Protein AF-A0A950BQ47-F1 (afdb_monomer_lite)

Foldseek 3Di:
DDAPDDQDPWDWAWPQDPVVVQVVQVVVVHGDDPCVVVDRDTDIDDSVPDDHPPDDDDDDPPAPDKDKDWDKDFAFQDDDDPDPPDPVVCVRTPDIDIDIDIDRPVVQVVVVVVPPHRDPD

Radius of gyration: 16.1 Å; chains: 1; bounding box: 38×32×44 Å

Secondary structure (DSSP, 8-state):
---SSPPP--EEEE---HHHHHHHHHHTT-PPPGGGGT---EEEE-GGG---TT------TT-S-EEEEEEEEEEE-S---S--SSGGGGGGEEEEEEEEEEEEHHHHHHHHTTTS-----

pLDDT: mean 92.75, std 7.8, range [54.03, 97.94]

Structure (mmCIF, N/CA/C/O backbone):
data_AF-A0A950BQ47-F1
#
_entry.id   AF-A0A950BQ47-F1
#
loop_
_atom_site.group_PDB
_atom_site.id
_atom_site.type_symbol
_atom_site.label_atom_id
_atom_site.label_alt_id
_atom_site.label_comp_id
_atom_site.label_asym_id
_atom_site.label_entity_id
_atom_site.label_seq_id
_atom_site.pdbx_PDB_ins_code
_atom_site.Cartn_x
_atom_site.Cartn_y
_atom_site.Cartn_z
_atom_site.occupancy
_atom_site.B_iso_or_equiv
_atom_site.auth_seq_id
_atom_site.auth_comp_id
_atom_site.auth_asym_id
_atom_site.auth_atom_id
_atom_site.pdbx_PDB_model_num
ATOM 1 N N . MET A 1 1 ? -14.960 -18.548 -4.746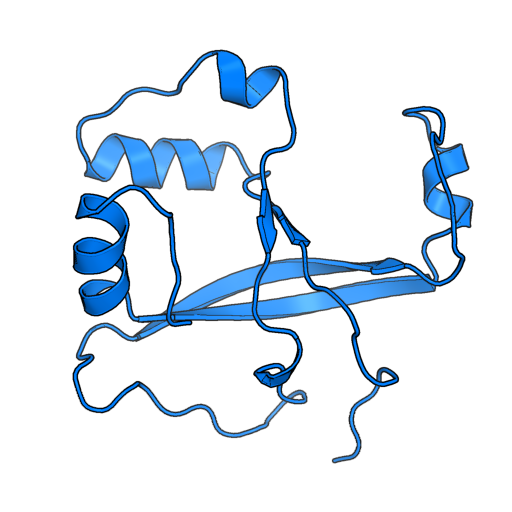 1.00 54.03 1 MET A N 1
ATOM 2 C CA . MET A 1 1 ? -15.055 -18.303 -3.286 1.00 54.03 1 MET A CA 1
ATOM 3 C C . MET A 1 1 ? -15.682 -16.938 -3.026 1.00 54.03 1 MET A C 1
ATOM 5 O O . MET A 1 1 ? -15.515 -16.041 -3.842 1.00 54.03 1 MET A O 1
ATOM 9 N N . ARG A 1 2 ? -16.438 -16.778 -1.931 1.00 57.41 2 ARG A N 1
ATOM 10 C CA . ARG A 1 2 ? -17.028 -15.492 -1.506 1.00 57.41 2 ARG A CA 1
ATOM 11 C C . ARG A 1 2 ? -15.925 -14.626 -0.876 1.00 57.41 2 ARG A C 1
ATOM 13 O O . ARG A 1 2 ? -15.065 -15.181 -0.198 1.00 57.41 2 ARG A O 1
ATOM 20 N N . ARG A 1 3 ? -15.929 -13.301 -1.088 1.00 61.97 3 ARG A N 1
ATOM 21 C CA . ARG A 1 3 ? -14.971 -12.400 -0.414 1.00 61.97 3 ARG A CA 1
ATOM 22 C C . ARG A 1 3 ? -15.132 -12.537 1.113 1.00 61.97 3 ARG A C 1
ATOM 24 O O . ARG A 1 3 ? -16.273 -12.497 1.576 1.00 61.97 3 ARG A O 1
ATOM 31 N N . PRO A 1 4 ? -14.040 -12.708 1.883 1.00 70.19 4 PRO A N 1
ATOM 32 C CA . PRO A 1 4 ? -14.115 -12.882 3.337 1.00 70.19 4 PRO A CA 1
ATOM 33 C C . PRO A 1 4 ? -14.480 -11.587 4.074 1.00 70.19 4 PRO A C 1
ATOM 35 O O . PRO A 1 4 ? -14.977 -11.638 5.195 1.00 70.19 4 PRO A O 1
ATOM 38 N N . LEU A 1 5 ? -14.267 -10.433 3.438 1.00 78.19 5 LEU A N 1
ATOM 39 C CA . LEU A 1 5 ? -14.603 -9.118 3.969 1.00 78.19 5 LEU A CA 1
ATOM 40 C C . LEU A 1 5 ? -15.854 -8.552 3.278 1.00 78.19 5 LEU A C 1
ATOM 42 O O . LEU A 1 5 ? -16.092 -8.859 2.102 1.00 78.19 5 LEU A O 1
ATOM 46 N N . PRO A 1 6 ? -16.644 -7.710 3.976 1.00 82.56 6 PRO A N 1
ATOM 47 C CA . PRO A 1 6 ? -17.656 -6.885 3.326 1.00 82.56 6 PRO A CA 1
ATOM 48 C C . PRO A 1 6 ? -17.008 -5.959 2.287 1.00 82.56 6 PRO A C 1
ATOM 50 O O . PRO A 1 6 ? -15.784 -5.862 2.187 1.00 82.56 6 PRO A O 1
ATOM 53 N N . GLU A 1 7 ? -17.833 -5.268 1.503 1.00 87.00 7 GLU A N 1
ATOM 54 C CA . GLU A 1 7 ? -17.339 -4.285 0.540 1.00 87.00 7 GLU A CA 1
ATOM 55 C C . GLU A 1 7 ? -16.413 -3.264 1.222 1.00 87.00 7 GLU A C 1
ATOM 57 O O . GLU A 1 7 ? -16.802 -2.560 2.160 1.00 87.00 7 GLU A O 1
ATOM 62 N N . VAL A 1 8 ? -15.168 -3.210 0.750 1.00 91.38 8 VAL A N 1
ATOM 63 C CA . VAL A 1 8 ? -14.156 -2.277 1.238 1.00 91.38 8 VAL A CA 1
ATOM 64 C C . VAL A 1 8 ? -14.435 -0.923 0.607 1.00 91.38 8 VAL A C 1
ATOM 66 O O . VAL A 1 8 ? -14.517 -0.809 -0.608 1.00 91.38 8 VAL A O 1
ATOM 69 N N . LYS A 1 9 ? -14.594 0.113 1.431 1.00 92.25 9 LYS A N 1
ATOM 70 C CA . LYS A 1 9 ? -14.935 1.465 0.955 1.00 92.25 9 LYS A CA 1
ATOM 71 C C . LYS A 1 9 ? -13.718 2.350 0.696 1.00 92.25 9 LYS A C 1
ATOM 73 O O . LYS A 1 9 ? -13.837 3.378 0.043 1.00 92.25 9 LYS A O 1
ATOM 78 N N . SER A 1 10 ? -12.571 1.990 1.261 1.00 95.12 10 SER A N 1
ATOM 79 C CA . SER A 1 10 ? -11.326 2.746 1.159 1.00 95.12 10 SER A CA 1
ATOM 80 C C . SER A 1 10 ? -10.158 1.827 1.472 1.00 95.12 10 SER A C 1
ATOM 82 O O . SER A 1 10 ? -10.243 1.026 2.400 1.00 95.12 10 SER A O 1
ATOM 84 N N . ILE A 1 11 ? -9.055 2.027 0.759 1.00 95.81 11 ILE A N 1
ATOM 85 C CA . ILE A 1 11 ? -7.753 1.438 1.067 1.00 95.81 11 ILE A CA 1
ATOM 86 C C . ILE A 1 11 ? -6.778 2.592 1.265 1.00 95.81 11 ILE A C 1
ATOM 88 O O . ILE A 1 11 ? -6.785 3.544 0.486 1.00 95.81 11 ILE A O 1
ATOM 92 N N . ARG A 1 12 ? -5.984 2.526 2.330 1.00 96.56 12 ARG A N 1
ATOM 93 C CA . ARG A 1 12 ? -4.842 3.414 2.550 1.00 96.56 12 ARG A CA 1
ATOM 94 C C . ARG A 1 12 ? -3.618 2.525 2.536 1.00 96.56 12 ARG A C 1
ATOM 96 O O . ARG A 1 12 ? -3.443 1.755 3.477 1.00 96.56 12 ARG A O 1
ATOM 103 N N . ASP A 1 13 ? -2.864 2.595 1.454 1.00 97.00 13 ASP A N 1
ATOM 104 C CA . ASP A 1 13 ? -1.652 1.807 1.294 1.00 97.00 13 ASP A CA 1
ATOM 105 C C . ASP A 1 13 ? -0.461 2.624 1.811 1.00 97.00 13 ASP A C 1
ATOM 107 O O . ASP A 1 13 ? -0.184 3.726 1.326 1.00 97.00 13 ASP A O 1
ATOM 111 N N . PHE A 1 14 ? 0.162 2.115 2.874 1.00 97.50 14 PHE A N 1
ATOM 112 C CA . PHE A 1 14 ? 1.165 2.816 3.664 1.00 97.50 14 PHE A CA 1
ATOM 113 C C . PHE A 1 14 ? 2.578 2.426 3.264 1.00 97.50 14 PHE A C 1
ATOM 115 O O . PHE A 1 14 ? 2.941 1.259 3.167 1.00 97.50 14 PHE A O 1
ATOM 122 N N . TYR A 1 15 ? 3.456 3.422 3.250 1.00 96.00 15 TYR A N 1
ATOM 123 C CA . TYR A 1 15 ? 4.866 3.224 2.944 1.00 96.00 15 TYR A CA 1
ATOM 124 C C . TYR A 1 15 ? 5.712 2.985 4.207 1.00 96.00 15 TYR A C 1
ATOM 126 O O . TYR A 1 15 ? 6.695 3.681 4.449 1.00 96.00 15 TYR A O 1
ATOM 134 N N . ALA A 1 16 ? 5.296 2.040 5.057 1.00 96.19 16 ALA A N 1
ATOM 135 C CA . ALA A 1 16 ? 5.713 1.967 6.467 1.00 96.19 16 ALA A CA 1
ATOM 136 C C . ALA A 1 16 ? 6.982 1.136 6.766 1.00 96.19 16 ALA A C 1
ATOM 138 O O . ALA A 1 16 ? 7.522 1.221 7.868 1.00 96.19 16 ALA A O 1
ATOM 139 N N . PHE A 1 17 ? 7.495 0.346 5.817 1.00 96.56 17 PHE A N 1
ATOM 140 C CA . PHE A 1 17 ? 8.653 -0.530 6.052 1.00 96.56 17 PHE A CA 1
ATOM 141 C C . PHE A 1 17 ? 9.964 0.095 5.564 1.00 96.56 17 PHE A C 1
ATOM 143 O O . PHE A 1 17 ? 10.279 0.049 4.374 1.00 96.56 17 PHE A O 1
ATOM 150 N N . GLU A 1 18 ? 10.774 0.617 6.491 1.00 97.00 18 GLU A N 1
ATOM 151 C CA . GLU A 1 18 ? 12.008 1.362 6.183 1.00 97.00 18 GLU A CA 1
ATOM 152 C C . GLU A 1 18 ? 12.939 0.628 5.212 1.00 97.00 18 GLU A C 1
ATOM 154 O O . GLU A 1 18 ? 13.452 1.221 4.268 1.00 97.00 18 GLU A O 1
ATOM 159 N N . GLN A 1 19 ? 13.137 -0.679 5.404 1.00 97.50 19 GLN A N 1
ATOM 160 C CA . GLN A 1 19 ? 14.026 -1.478 4.557 1.00 97.50 19 GLN A CA 1
ATOM 161 C C . GLN A 1 19 ? 13.558 -1.517 3.097 1.00 97.50 19 GLN A C 1
ATOM 163 O O . GLN A 1 19 ? 14.382 -1.391 2.187 1.00 97.50 19 GLN A O 1
ATOM 168 N N . HIS A 1 20 ? 12.247 -1.663 2.871 1.00 96.44 20 HIS A N 1
ATOM 169 C CA . HIS A 1 20 ? 11.659 -1.597 1.535 1.00 96.44 20 HIS A CA 1
ATOM 170 C C . HIS A 1 20 ? 11.894 -0.204 0.940 1.00 96.44 20 HIS A C 1
ATOM 172 O O . HIS A 1 20 ? 12.456 -0.079 -0.151 1.00 96.44 20 HIS A O 1
ATOM 178 N N . VAL A 1 21 ? 11.561 0.849 1.694 1.00 96.62 21 VAL A N 1
ATOM 179 C CA . VAL A 1 21 ? 11.694 2.237 1.238 1.00 96.62 21 VAL A CA 1
ATOM 180 C C . VAL A 1 21 ? 13.136 2.581 0.880 1.00 96.62 21 VAL A C 1
ATOM 182 O O . VAL A 1 21 ? 13.420 3.044 -0.228 1.00 96.62 21 VAL A O 1
ATOM 185 N N . ALA A 1 22 ? 14.070 2.305 1.785 1.00 97.06 22 ALA A N 1
ATOM 186 C CA . ALA A 1 22 ? 15.486 2.572 1.600 1.00 97.06 22 ALA A CA 1
ATOM 187 C C . ALA A 1 22 ? 16.045 1.840 0.373 1.00 97.06 22 ALA A C 1
ATOM 189 O O . ALA A 1 22 ? 16.810 2.426 -0.397 1.00 97.06 22 ALA A O 1
ATOM 190 N N . LYS A 1 23 ? 15.632 0.587 0.136 1.00 96.62 23 LYS A N 1
ATOM 191 C CA . LYS A 1 23 ? 16.060 -0.191 -1.034 1.00 96.62 23 LYS A CA 1
ATOM 192 C C . LYS A 1 23 ? 15.519 0.400 -2.339 1.00 96.62 23 LYS A C 1
ATOM 194 O O . LYS A 1 23 ? 16.304 0.653 -3.255 1.00 96.62 23 LYS A O 1
ATOM 199 N N . CYS A 1 24 ? 14.216 0.678 -2.412 1.00 93.56 24 CYS A N 1
ATOM 200 C CA . CYS A 1 24 ? 13.575 1.280 -3.586 1.00 93.56 24 CYS A CA 1
ATOM 201 C C . CYS A 1 24 ? 14.179 2.653 -3.923 1.00 93.56 24 CYS A C 1
ATOM 203 O O . CYS A 1 24 ? 14.465 2.952 -5.084 1.00 93.56 24 CYS A O 1
ATOM 205 N N . ARG A 1 25 ? 14.447 3.479 -2.905 1.00 94.94 25 ARG A N 1
ATOM 206 C CA . ARG A 1 25 ? 15.098 4.788 -3.071 1.00 94.94 25 ARG A CA 1
ATOM 207 C C . ARG A 1 25 ? 16.549 4.652 -3.529 1.00 94.94 25 ARG A C 1
ATOM 209 O O . ARG A 1 25 ? 16.940 5.328 -4.480 1.00 94.94 25 ARG A O 1
ATOM 216 N N . ARG A 1 26 ? 17.318 3.721 -2.956 1.00 96.50 26 ARG A N 1
ATOM 217 C CA . ARG A 1 26 ? 18.704 3.448 -3.368 1.00 96.50 26 ARG A CA 1
ATOM 218 C C . ARG A 1 26 ? 18.803 3.001 -4.826 1.00 96.50 26 ARG A C 1
ATOM 220 O O . ARG A 1 26 ? 19.709 3.451 -5.521 1.00 96.50 26 ARG A O 1
ATOM 227 N N . HIS A 1 27 ? 17.873 2.178 -5.315 1.00 91.56 27 HIS A N 1
ATOM 228 C CA . HIS A 1 27 ? 17.822 1.791 -6.734 1.00 91.56 27 HIS A CA 1
ATOM 229 C C . HIS A 1 27 ? 17.610 2.983 -7.681 1.00 91.56 27 HIS A C 1
ATOM 231 O O . HIS A 1 27 ? 17.985 2.917 -8.846 1.00 91.56 27 HIS A O 1
ATOM 237 N N . ARG A 1 28 ? 17.063 4.090 -7.172 1.00 90.38 28 ARG A N 1
ATOM 238 C CA . ARG A 1 28 ? 16.887 5.354 -7.898 1.00 90.38 28 ARG A CA 1
ATOM 239 C C . ARG A 1 28 ? 18.022 6.355 -7.644 1.00 90.38 28 ARG A C 1
ATOM 241 O O . ARG A 1 28 ? 17.914 7.503 -8.058 1.00 90.38 28 ARG A O 1
ATOM 248 N N . GLY A 1 29 ? 19.081 5.956 -6.934 1.00 95.50 29 GLY A N 1
ATOM 249 C CA . GLY A 1 29 ? 20.182 6.842 -6.543 1.00 95.50 29 GLY A CA 1
ATOM 250 C C . GLY A 1 29 ? 19.812 7.862 -5.459 1.00 95.50 29 GLY A C 1
ATOM 251 O O . GLY A 1 29 ? 20.497 8.869 -5.312 1.00 95.50 29 GLY A O 1
ATOM 252 N N . LEU A 1 30 ? 18.731 7.626 -4.709 1.00 95.50 30 LEU A N 1
ATOM 253 C CA . LEU A 1 30 ? 18.216 8.539 -3.688 1.00 95.50 30 LEU A CA 1
ATOM 254 C C . LEU A 1 30 ? 18.494 8.011 -2.274 1.00 95.50 30 LEU A C 1
ATOM 256 O O . LEU A 1 30 ? 18.367 6.816 -2.007 1.00 95.50 30 LEU A O 1
ATOM 260 N N . GLY A 1 31 ? 18.808 8.921 -1.350 1.00 97.12 31 GLY A N 1
ATOM 261 C CA . GLY A 1 31 ? 18.809 8.649 0.091 1.00 97.12 31 GLY A CA 1
ATOM 262 C C . GLY A 1 31 ? 17.403 8.714 0.693 1.00 97.12 31 GLY A C 1
ATOM 263 O O . GLY A 1 31 ? 16.460 9.169 0.035 1.00 97.12 31 GLY A O 1
ATOM 264 N N . MET A 1 32 ? 17.255 8.272 1.945 1.00 96.88 32 MET A N 1
ATOM 265 C CA . MET A 1 32 ? 16.023 8.469 2.722 1.00 96.88 32 MET A CA 1
ATOM 266 C C . MET A 1 32 ? 15.699 9.960 2.873 1.00 96.88 32 MET A C 1
ATOM 268 O O . MET A 1 32 ? 16.599 10.797 2.893 1.00 96.88 32 MET A O 1
ATOM 272 N N . VAL A 1 33 ? 14.409 10.280 2.966 1.00 95.06 33 VAL A N 1
ATOM 273 C CA . VAL A 1 33 ? 13.931 11.637 3.271 1.00 95.06 33 VAL A CA 1
ATOM 274 C C . VAL A 1 33 ? 13.599 11.728 4.762 1.00 95.06 33 VAL A C 1
ATOM 276 O O . VAL A 1 33 ? 12.935 10.817 5.261 1.00 95.06 33 VAL A O 1
ATOM 279 N N . PRO A 1 34 ? 14.044 12.772 5.489 1.00 96.44 34 PRO A N 1
ATOM 280 C CA . PRO A 1 34 ? 13.778 12.908 6.924 1.00 96.44 34 PRO A CA 1
ATOM 281 C C . PRO A 1 34 ? 12.288 12.882 7.287 1.00 96.44 34 PRO A C 1
ATOM 283 O O . PRO A 1 34 ? 11.918 12.396 8.352 1.00 96.44 34 PRO A O 1
ATOM 286 N N . GLU A 1 35 ? 11.428 13.367 6.394 1.00 96.81 35 GLU A N 1
ATOM 287 C CA . GLU A 1 35 ? 9.978 13.439 6.573 1.00 96.81 35 GLU A CA 1
ATOM 288 C C . GLU A 1 35 ? 9.330 12.053 6.670 1.00 96.81 35 GLU A C 1
ATOM 290 O O . GLU A 1 35 ? 8.284 11.912 7.300 1.00 96.81 35 GLU A O 1
ATOM 295 N N . TRP A 1 36 ? 9.965 11.013 6.115 1.00 96.75 36 TRP A N 1
ATOM 296 C CA . TRP A 1 36 ? 9.480 9.636 6.236 1.00 96.75 36 TRP A CA 1
ATOM 297 C C . TRP A 1 36 ? 9.383 9.187 7.702 1.00 96.75 36 TRP A C 1
ATOM 299 O O . TRP A 1 36 ? 8.462 8.465 8.065 1.00 96.75 36 TRP A O 1
ATOM 309 N N . TYR A 1 37 ? 10.278 9.679 8.567 1.00 96.75 37 TYR A N 1
ATOM 310 C CA . TYR A 1 37 ? 10.261 9.384 10.004 1.00 96.75 37 TYR A CA 1
ATOM 311 C C . TYR A 1 37 ? 9.277 10.259 10.797 1.00 96.75 37 TYR A C 1
ATOM 313 O O . TYR A 1 37 ? 9.166 10.105 12.010 1.00 96.75 37 TYR A O 1
ATOM 321 N N . GLN A 1 38 ? 8.592 11.200 10.143 1.00 95.75 38 GLN A N 1
ATOM 322 C CA . GLN A 1 38 ? 7.682 12.143 10.800 1.00 95.75 38 GLN A CA 1
ATOM 323 C C . GLN A 1 38 ? 6.214 11.811 10.544 1.00 95.75 38 GLN A C 1
ATOM 325 O O . GLN A 1 38 ? 5.373 12.079 11.400 1.00 95.75 38 GLN A O 1
ATOM 330 N N . VAL A 1 39 ? 5.890 11.249 9.375 1.00 94.44 39 VAL A N 1
ATOM 331 C CA . VAL A 1 39 ? 4.506 10.971 8.980 1.00 94.44 39 VAL A CA 1
ATOM 332 C C . VAL A 1 39 ? 4.368 9.586 8.341 1.00 94.44 39 VAL A C 1
ATOM 334 O O . VAL A 1 39 ? 5.141 9.249 7.442 1.00 94.44 39 VAL A O 1
ATOM 337 N N . PRO A 1 40 ? 3.357 8.787 8.731 1.00 93.31 40 PRO A N 1
ATOM 338 C CA . PRO A 1 40 ? 3.048 7.532 8.057 1.00 93.31 40 PRO A CA 1
ATOM 339 C C . PRO A 1 40 ? 2.331 7.840 6.737 1.00 93.31 40 PRO A C 1
ATOM 341 O O . PRO A 1 40 ? 1.102 7.874 6.665 1.00 93.31 40 PRO A O 1
ATOM 344 N N . VAL A 1 41 ? 3.107 8.143 5.696 1.00 95.25 41 VAL A N 1
ATOM 345 C CA . VAL A 1 41 ? 2.562 8.486 4.379 1.00 95.25 41 VAL A CA 1
ATOM 346 C C . VAL A 1 41 ? 1.847 7.287 3.754 1.00 95.25 41 VAL A C 1
ATOM 348 O O . VAL A 1 41 ? 2.306 6.147 3.853 1.00 95.25 41 VAL A O 1
ATOM 351 N N . PHE A 1 42 ? 0.731 7.568 3.089 1.00 95.94 42 PHE A N 1
ATOM 352 C CA . PHE A 1 42 ? -0.034 6.602 2.312 1.00 95.94 42 PHE A CA 1
ATOM 353 C C . PHE A 1 42 ? -0.586 7.253 1.043 1.00 95.94 42 PHE A C 1
ATOM 355 O O . PHE A 1 42 ? -0.672 8.481 0.955 1.00 95.94 42 PHE A O 1
ATOM 362 N N . TYR A 1 43 ? -1.025 6.431 0.095 1.00 94.88 43 TYR A N 1
ATOM 363 C CA . TYR A 1 43 ? -1.914 6.857 -0.986 1.00 94.88 43 TYR A CA 1
ATOM 364 C C . TYR A 1 43 ? -3.233 6.072 -0.936 1.00 94.88 43 TYR A C 1
ATOM 366 O O . TYR A 1 43 ? -3.350 5.040 -0.268 1.00 94.88 43 TYR A O 1
ATOM 374 N N . PHE A 1 44 ? -4.270 6.606 -1.586 1.00 94.56 44 PHE A N 1
ATOM 375 C CA . PHE A 1 44 ? -5.542 5.900 -1.717 1.00 94.56 44 PHE A CA 1
ATOM 376 C C . PHE A 1 44 ? -5.463 4.931 -2.891 1.00 94.56 44 PHE A C 1
ATOM 378 O O . PHE A 1 44 ? -5.398 5.365 -4.040 1.00 94.56 44 PHE A O 1
ATOM 385 N N . SER A 1 45 ? -5.504 3.635 -2.594 1.00 93.38 45 SER A N 1
ATOM 386 C CA . SER A 1 45 ? -5.634 2.599 -3.619 1.00 93.38 45 SER A CA 1
ATOM 387 C C . SER A 1 45 ? -7.108 2.381 -3.983 1.00 93.38 45 SER A C 1
ATOM 389 O O . SER A 1 45 ? -8.020 2.858 -3.297 1.00 93.38 45 SER A O 1
ATOM 391 N N . ASN A 1 46 ? -7.359 1.686 -5.090 1.00 92.81 46 ASN A N 1
ATOM 392 C CA . ASN A 1 46 ? -8.697 1.477 -5.623 1.00 92.81 46 ASN A CA 1
ATOM 393 C C . ASN A 1 46 ? -9.430 0.340 -4.874 1.00 92.81 46 ASN A C 1
ATOM 395 O O . ASN A 1 46 ? -9.138 -0.832 -5.100 1.00 92.81 46 ASN A O 1
ATOM 399 N N . PRO A 1 47 ? -10.453 0.619 -4.042 1.00 93.06 47 PRO A N 1
ATOM 400 C CA . PRO A 1 47 ? -11.206 -0.440 -3.366 1.00 93.06 47 PRO A CA 1
ATOM 401 C C . PRO A 1 47 ? -11.941 -1.390 -4.325 1.00 93.06 47 PRO A C 1
ATOM 403 O O . PRO A 1 47 ? -12.220 -2.539 -3.970 1.00 93.06 47 PRO A O 1
ATOM 406 N N . 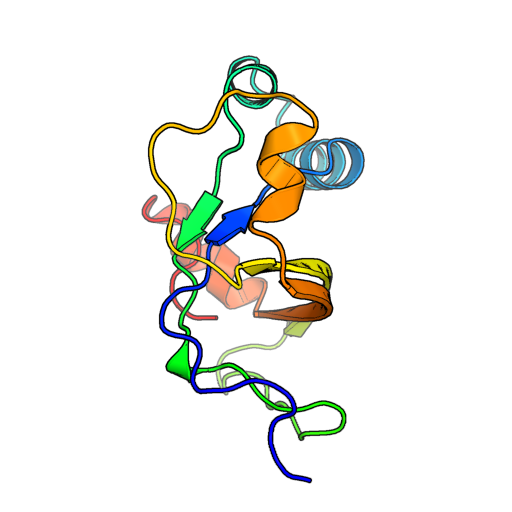ALA A 1 48 ? -12.254 -0.935 -5.542 1.00 91.38 48 ALA A N 1
ATOM 407 C CA . ALA A 1 48 ? -12.977 -1.737 -6.521 1.00 91.38 48 ALA A CA 1
ATOM 408 C C . ALA A 1 48 ? -12.113 -2.844 -7.155 1.00 91.38 48 ALA A C 1
ATOM 410 O O . ALA A 1 48 ? -12.677 -3.807 -7.674 1.00 91.38 48 ALA A O 1
ATOM 411 N N . SER A 1 49 ? -10.777 -2.747 -7.096 1.00 91.50 49 SER A N 1
ATOM 412 C CA . SER A 1 49 ? -9.859 -3.731 -7.694 1.00 91.50 49 SER A CA 1
ATOM 413 C C . SER A 1 49 ? -9.456 -4.870 -6.754 1.00 91.50 49 SER A C 1
ATOM 415 O O . SER A 1 49 ? -8.795 -5.805 -7.196 1.00 91.50 49 SER A O 1
ATOM 417 N N . ILE A 1 50 ? -9.883 -4.855 -5.484 1.00 91.94 50 ILE A N 1
ATOM 418 C CA . ILE A 1 50 ? -9.594 -5.957 -4.554 1.00 91.94 50 ILE A CA 1
ATOM 419 C C . ILE A 1 50 ? -10.176 -7.259 -5.099 1.00 91.94 50 ILE A C 1
ATOM 421 O O . ILE A 1 50 ? -11.352 -7.315 -5.456 1.00 91.94 50 ILE A O 1
ATOM 425 N N . VAL A 1 51 ? -9.399 -8.336 -5.067 1.00 91.75 51 VAL A N 1
ATOM 426 C CA . VAL A 1 51 ? -9.864 -9.694 -5.366 1.00 91.75 51 VAL A CA 1
ATOM 427 C C . VAL A 1 51 ? -9.737 -10.596 -4.138 1.00 91.75 51 VAL A C 1
ATOM 429 O O . VAL A 1 51 ? -9.066 -10.2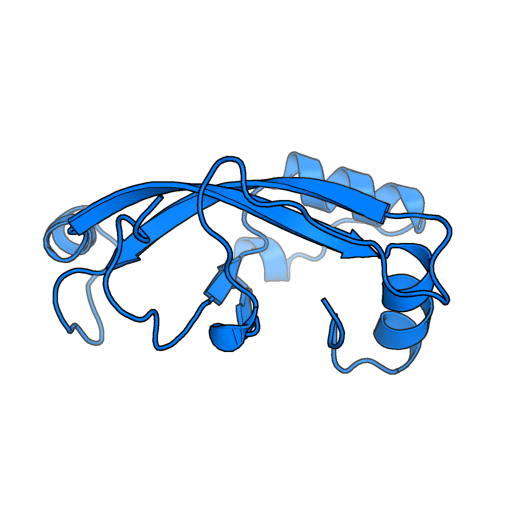62 -3.165 1.00 91.75 51 VAL A O 1
ATOM 432 N N . ALA A 1 52 ? -10.457 -11.719 -4.138 1.00 91.38 52 ALA A N 1
ATOM 433 C CA . ALA A 1 52 ? -10.361 -12.694 -3.055 1.00 91.38 52 ALA A CA 1
ATOM 434 C C . ALA A 1 52 ? -9.058 -13.503 -3.160 1.00 91.38 52 ALA A C 1
ATOM 436 O O . ALA A 1 52 ? -8.423 -13.545 -4.211 1.00 91.38 52 ALA A O 1
ATOM 437 N N . HIS A 1 53 ? -8.700 -14.196 -2.079 1.00 92.25 53 HIS A N 1
ATOM 438 C CA . HIS A 1 53 ? -7.645 -15.205 -2.114 1.00 92.25 53 HIS A CA 1
ATOM 439 C C . HIS A 1 53 ? -7.897 -16.232 -3.235 1.00 92.25 53 HIS A C 1
ATOM 441 O O . HIS A 1 53 ? -9.052 -16.578 -3.496 1.00 92.25 53 HIS A O 1
ATOM 447 N N . GLU A 1 54 ? -6.817 -16.672 -3.892 1.00 92.56 54 GLU A N 1
ATOM 448 C CA . GLU A 1 54 ? -6.813 -17.587 -5.052 1.00 92.56 54 GLU A CA 1
ATOM 449 C C . GLU A 1 54 ? -7.547 -17.077 -6.303 1.00 92.56 54 GLU A C 1
ATOM 451 O O . GLU A 1 54 ? -7.729 -17.829 -7.258 1.00 92.56 54 GLU A O 1
ATOM 456 N N . ALA A 1 55 ? -7.976 -15.814 -6.336 1.00 93.00 55 ALA A N 1
ATOM 457 C CA . ALA A 1 55 ? -8.507 -15.235 -7.560 1.00 93.00 55 ALA A CA 1
ATOM 458 C C . ALA A 1 55 ? -7.392 -15.016 -8.592 1.00 93.00 55 ALA A C 1
ATOM 460 O O . ALA A 1 55 ? -6.283 -14.603 -8.244 1.00 93.00 55 ALA A O 1
ATOM 461 N N . ASP A 1 56 ? -7.722 -15.229 -9.865 1.00 94.19 56 ASP A N 1
ATOM 462 C CA . ASP A 1 56 ? -6.819 -14.919 -10.967 1.00 94.19 56 ASP A CA 1
ATOM 463 C C . ASP A 1 56 ? -6.559 -13.410 -11.045 1.00 94.19 56 ASP A C 1
ATOM 465 O O . ASP A 1 56 ? -7.483 -12.593 -10.972 1.00 94.19 56 ASP A O 1
ATOM 469 N N . VAL A 1 57 ? -5.295 -13.051 -11.261 1.00 93.44 57 VAL A N 1
ATOM 470 C CA . VAL A 1 57 ? -4.853 -11.675 -11.495 1.00 93.44 57 VAL A CA 1
ATOM 471 C C . VAL A 1 57 ? -4.143 -11.610 -12.835 1.00 93.44 57 VAL A C 1
ATOM 473 O O . VAL A 1 57 ? -3.327 -12.467 -13.171 1.00 93.44 57 VAL A O 1
ATOM 476 N N . TRP A 1 58 ? -4.474 -10.583 -13.609 1.00 91.94 58 TRP A N 1
ATOM 477 C CA . TRP A 1 58 ? -3.976 -10.398 -14.963 1.00 91.94 58 TRP A CA 1
ATOM 478 C C . TRP A 1 58 ? -3.213 -9.087 -15.033 1.00 91.94 58 TRP A C 1
ATOM 480 O O . TRP A 1 58 ? -3.745 -8.042 -14.660 1.00 91.94 58 TRP A O 1
ATOM 490 N N . ALA A 1 59 ? -1.989 -9.136 -15.553 1.00 92.50 59 ALA A N 1
ATOM 491 C CA . ALA A 1 59 ? -1.240 -7.922 -15.835 1.00 92.50 59 ALA A CA 1
ATOM 492 C C . ALA A 1 59 ? -2.021 -7.034 -16.823 1.00 92.50 59 ALA A C 1
ATOM 494 O O . ALA A 1 59 ? -2.630 -7.555 -17.772 1.00 92.50 59 ALA A O 1
ATOM 495 N N . PRO A 1 60 ? -1.964 -5.698 -16.680 1.00 92.25 60 PRO A N 1
ATOM 496 C CA . PRO A 1 60 ? -2.396 -4.801 -17.739 1.00 92.25 60 PRO A CA 1
ATOM 497 C C . PRO A 1 60 ? -1.702 -5.168 -19.054 1.00 92.25 60 PRO A C 1
ATOM 499 O O . PRO A 1 60 ? -0.506 -5.447 -19.070 1.00 92.25 60 PRO A O 1
ATOM 502 N N . ARG A 1 61 ? -2.422 -5.118 -20.183 1.00 93.50 61 ARG A N 1
ATOM 503 C CA . ARG A 1 61 ? -1.884 -5.522 -21.503 1.00 93.50 61 ARG A CA 1
ATOM 504 C C . ARG A 1 61 ? -0.563 -4.834 -21.866 1.00 93.50 61 ARG A C 1
ATOM 506 O O . ARG A 1 61 ? 0.245 -5.410 -22.583 1.00 93.50 61 ARG A O 1
ATOM 513 N N . ALA A 1 62 ? -0.391 -3.590 -21.430 1.00 93.31 62 ALA A N 1
ATOM 514 C CA . ALA A 1 62 ? 0.792 -2.787 -21.714 1.00 93.31 62 ALA A CA 1
ATOM 515 C C . ALA A 1 62 ? 1.977 -3.082 -20.779 1.00 93.31 62 ALA A C 1
ATOM 517 O O . ALA A 1 62 ? 3.060 -2.566 -21.031 1.00 93.31 62 ALA A O 1
ATOM 518 N N . SER A 1 63 ? 1.779 -3.876 -19.722 1.00 95.62 63 SER A N 1
ATOM 519 C CA . SER A 1 63 ? 2.827 -4.205 -18.762 1.00 95.62 63 SER A CA 1
ATOM 520 C C . SER A 1 63 ? 3.570 -5.482 -19.156 1.00 95.62 63 SER A C 1
ATOM 522 O O . SER A 1 63 ? 2.987 -6.439 -19.669 1.00 95.62 63 SER A O 1
ATOM 524 N N . GLN A 1 64 ? 4.873 -5.487 -18.907 1.00 95.81 64 GLN A N 1
ATOM 525 C CA . GLN A 1 64 ? 5.793 -6.623 -18.977 1.00 95.81 64 GLN A CA 1
ATOM 526 C C . GLN A 1 64 ? 6.505 -6.859 -17.631 1.00 95.81 64 GLN A C 1
ATOM 528 O O . GLN A 1 64 ? 7.352 -7.744 -17.531 1.00 95.81 64 GLN A O 1
ATOM 533 N N . ALA A 1 65 ? 6.182 -6.070 -16.602 1.00 95.19 65 ALA A N 1
ATOM 534 C CA . ALA A 1 65 ? 6.847 -6.077 -15.303 1.00 95.19 65 ALA A CA 1
ATOM 535 C C . ALA A 1 65 ? 5.822 -6.089 -14.158 1.00 95.19 65 ALA A C 1
ATOM 537 O O . ALA A 1 65 ? 5.828 -5.204 -13.301 1.00 95.19 65 ALA A O 1
ATOM 538 N N . LEU A 1 66 ? 4.924 -7.081 -14.170 1.00 95.88 66 LEU A N 1
ATOM 539 C CA . LEU A 1 66 ? 4.019 -7.333 -13.050 1.00 95.88 66 LEU A CA 1
ATOM 540 C C . LEU A 1 66 ? 4.809 -7.914 -11.872 1.00 95.88 66 LEU A C 1
ATOM 542 O O . LEU A 1 66 ? 5.552 -8.882 -12.033 1.00 95.88 66 LEU A O 1
ATOM 546 N N . ASP A 1 67 ? 4.614 -7.328 -10.701 1.00 96.00 67 ASP A N 1
ATOM 547 C CA . ASP A 1 67 ? 5.295 -7.673 -9.460 1.00 96.00 67 ASP A CA 1
ATOM 548 C C . ASP A 1 67 ? 4.289 -7.755 -8.306 1.00 96.00 67 ASP A C 1
ATOM 550 O O . ASP A 1 67 ? 3.192 -7.198 -8.392 1.00 96.00 67 ASP A O 1
ATOM 554 N N . TYR A 1 68 ? 4.661 -8.460 -7.241 1.00 95.69 68 TYR A N 1
ATOM 555 C CA . TYR A 1 68 ? 3.847 -8.594 -6.036 1.00 95.69 68 TYR A CA 1
ATOM 556 C C . TYR A 1 68 ? 4.455 -7.798 -4.880 1.00 95.69 68 TYR A C 1
ATOM 558 O O . TYR A 1 68 ? 5.674 -7.795 -4.690 1.00 95.69 68 TYR A O 1
ATOM 566 N N . GLU A 1 69 ? 3.611 -7.186 -4.055 1.00 97.31 69 GLU A N 1
ATOM 567 C CA . GLU A 1 69 ? 4.024 -6.555 -2.800 1.00 97.31 69 GLU A CA 1
ATOM 568 C C . GLU A 1 69 ? 3.382 -7.294 -1.634 1.00 97.31 69 GLU A C 1
ATOM 570 O O . GLU A 1 69 ? 2.164 -7.338 -1.488 1.00 97.31 69 GLU A O 1
ATOM 575 N N . LEU A 1 70 ? 4.213 -7.937 -0.810 1.00 97.38 70 LEU A N 1
ATOM 576 C CA . LEU A 1 70 ? 3.738 -8.595 0.400 1.00 97.38 70 LEU A CA 1
ATOM 577 C C . LEU A 1 70 ? 3.403 -7.543 1.455 1.00 97.38 70 LEU A C 1
ATOM 579 O O . LEU A 1 70 ? 4.305 -6.898 1.991 1.00 97.38 70 LEU A O 1
ATOM 583 N N . GLU A 1 71 ? 2.129 -7.467 1.822 1.00 97.94 71 GLU A N 1
ATOM 584 C CA . GLU A 1 71 ? 1.632 -6.522 2.812 1.00 97.94 71 GLU A CA 1
ATOM 585 C C . GLU A 1 71 ? 0.851 -7.183 3.946 1.00 97.94 71 GLU A C 1
ATOM 587 O O . GLU A 1 71 ? 0.223 -8.239 3.803 1.00 97.94 71 GLU A O 1
ATOM 592 N N . LEU A 1 72 ? 0.857 -6.501 5.094 1.00 97.38 72 LEU A N 1
ATOM 593 C CA . LEU A 1 72 ? -0.032 -6.774 6.214 1.00 97.38 72 LEU A CA 1
ATOM 594 C C . LEU A 1 72 ? -1.121 -5.699 6.247 1.00 97.38 72 LEU A C 1
ATOM 596 O O . LEU A 1 72 ? -0.871 -4.560 6.638 1.00 97.38 72 LEU A O 1
ATOM 600 N N . ALA A 1 73 ? -2.342 -6.075 5.884 1.00 96.75 73 ALA A N 1
ATOM 601 C CA . ALA A 1 73 ? -3.485 -5.180 5.915 1.00 96.75 73 ALA A CA 1
ATOM 602 C C . ALA A 1 73 ? -4.152 -5.182 7.298 1.00 96.75 73 ALA A C 1
ATOM 604 O O . ALA A 1 73 ? -4.482 -6.233 7.855 1.00 96.75 73 ALA A O 1
ATOM 605 N N . CYS A 1 74 ? -4.402 -3.985 7.828 1.00 96.56 74 CYS A N 1
ATOM 606 C CA . CYS A 1 74 ? -5.172 -3.752 9.047 1.00 96.56 74 CYS A CA 1
ATOM 607 C C . CYS A 1 74 ? -6.637 -3.452 8.691 1.00 96.56 74 CYS A C 1
ATOM 609 O O . CYS A 1 74 ? -6.934 -2.470 8.008 1.00 96.56 74 CYS A O 1
ATOM 611 N N . VAL A 1 75 ? -7.568 -4.295 9.145 1.00 96.19 75 VAL A N 1
ATOM 612 C CA . VAL A 1 75 ? -9.000 -4.147 8.858 1.00 96.19 75 VAL A CA 1
ATOM 613 C C . VAL A 1 75 ? -9.657 -3.334 9.965 1.00 96.19 75 VAL A C 1
ATOM 615 O O . VAL A 1 75 ? -9.762 -3.786 11.102 1.00 96.19 75 VAL A O 1
ATOM 618 N N . ILE A 1 76 ? -10.153 -2.144 9.631 1.00 96.00 76 ILE A N 1
ATOM 619 C CA . ILE A 1 76 ? -10.848 -1.272 10.586 1.00 96.00 76 ILE A CA 1
ATOM 620 C C . ILE A 1 76 ? -12.308 -1.714 10.732 1.00 96.00 76 ILE A C 1
ATOM 622 O O . ILE A 1 76 ? -13.073 -1.687 9.769 1.00 96.00 76 ILE A O 1
ATOM 626 N N . GLY A 1 77 ? -12.695 -2.115 11.944 1.00 95.00 77 GLY A N 1
ATOM 627 C CA . GLY A 1 77 ? -14.039 -2.602 12.267 1.00 95.00 77 GLY A CA 1
ATOM 628 C C . GLY A 1 77 ? -14.990 -1.537 12.799 1.00 95.00 77 GLY A C 1
ATOM 629 O O . GLY A 1 77 ? -16.205 -1.669 12.656 1.00 95.00 77 GLY A O 1
ATOM 630 N N . ARG A 1 78 ? -14.458 -0.480 13.420 1.00 94.81 78 ARG A N 1
ATOM 631 C CA . ARG A 1 78 ? -15.248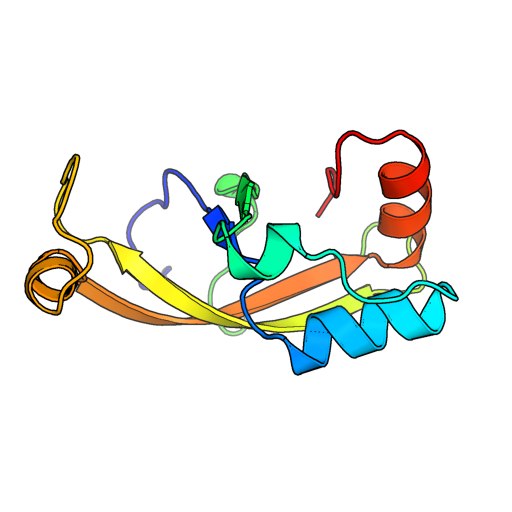 0.594 14.037 1.00 94.81 78 ARG A CA 1
ATOM 632 C C . ARG A 1 78 ? -14.804 1.950 13.511 1.00 94.81 78 ARG A C 1
ATOM 634 O O . ARG A 1 78 ? -13.614 2.232 13.417 1.00 94.81 78 ARG A O 1
ATOM 641 N N . THR A 1 79 ? -15.770 2.806 13.181 1.00 94.38 79 THR A N 1
ATOM 642 C CA . THR A 1 79 ? -15.480 4.203 12.848 1.00 94.38 79 THR A CA 1
ATOM 643 C C . THR A 1 79 ? -14.862 4.892 14.055 1.00 94.38 79 THR A C 1
ATOM 645 O O . THR A 1 79 ? -15.371 4.786 15.169 1.00 94.38 79 THR A O 1
ATOM 648 N N . ALA A 1 80 ? -13.779 5.615 13.809 1.00 94.88 80 ALA A N 1
ATOM 649 C CA . ALA A 1 80 ? -13.049 6.362 14.813 1.00 94.88 80 ALA A CA 1
ATOM 650 C C . ALA A 1 80 ? -12.500 7.645 14.194 1.00 94.88 80 ALA A C 1
ATOM 652 O O . ALA A 1 80 ? -12.419 7.777 12.968 1.00 94.88 80 ALA A O 1
ATOM 653 N N . ARG A 1 81 ? -12.125 8.588 15.050 1.00 95.75 81 ARG A N 1
ATOM 654 C CA . ARG A 1 81 ? -11.542 9.867 14.662 1.00 95.75 81 ARG A CA 1
ATOM 655 C C . ARG A 1 81 ? -10.610 10.334 15.772 1.00 95.75 81 ARG A C 1
ATOM 657 O O . ARG A 1 81 ? -10.963 10.175 16.934 1.00 95.75 81 ARG A O 1
ATOM 664 N N . ASP A 1 82 ? -9.471 10.906 15.384 1.00 95.31 82 ASP A N 1
ATOM 665 C CA . ASP A 1 82 ? -8.508 11.549 16.286 1.00 95.31 82 ASP A CA 1
ATOM 666 C C . ASP A 1 82 ? -8.137 10.662 17.492 1.00 95.31 82 ASP A C 1
ATOM 668 O O . ASP A 1 82 ? -8.103 11.112 18.635 1.00 95.31 82 ASP A O 1
ATOM 672 N N . LEU A 1 83 ? -7.901 9.369 17.223 1.00 95.19 83 LEU A N 1
ATOM 673 C CA . LEU A 1 83 ? -7.471 8.411 18.241 1.00 95.19 83 LEU A CA 1
ATOM 674 C C . LEU A 1 83 ? -6.076 8.783 18.768 1.00 95.19 83 LEU A C 1
ATOM 676 O O . LEU A 1 83 ? -5.232 9.223 17.977 1.00 95.19 83 LEU A O 1
ATOM 680 N N . PRO A 1 84 ? -5.807 8.580 20.070 1.00 94.44 84 PRO A N 1
ATOM 681 C CA . PRO A 1 84 ? -4.454 8.697 20.595 1.00 94.44 84 PRO A CA 1
ATOM 682 C C . PRO A 1 84 ? -3.529 7.694 19.894 1.00 94.44 84 PRO A C 1
ATOM 684 O O . PRO A 1 84 ? -3.937 6.589 19.537 1.00 94.44 84 PRO A O 1
ATOM 687 N N . ALA A 1 85 ? -2.271 8.089 19.691 1.00 91.56 85 ALA A N 1
ATOM 688 C CA . ALA A 1 85 ? -1.237 7.234 19.111 1.00 91.56 85 ALA A CA 1
ATOM 689 C C . ALA A 1 85 ? -0.667 6.265 20.166 1.00 91.56 85 ALA A C 1
ATOM 691 O O . ALA A 1 85 ? 0.527 6.282 20.458 1.00 91.56 85 ALA A O 1
ATOM 692 N N . ASP A 1 86 ? -1.544 5.466 20.769 1.00 96.06 86 ASP A N 1
ATOM 693 C CA . ASP A 1 86 ? -1.230 4.434 21.754 1.00 96.06 86 ASP A CA 1
ATOM 694 C C . ASP A 1 86 ? -2.014 3.139 21.458 1.00 96.06 86 ASP A C 1
ATOM 696 O O . ASP A 1 86 ? -2.730 3.034 20.456 1.00 96.06 86 ASP A O 1
ATOM 700 N N . ASP A 1 87 ? -1.880 2.138 22.328 1.00 95.19 87 ASP A N 1
ATOM 701 C CA . ASP A 1 87 ? -2.488 0.817 22.135 1.00 95.19 87 ASP A CA 1
ATOM 702 C C . ASP A 1 87 ? -4.028 0.842 22.102 1.00 95.19 87 ASP A C 1
ATOM 704 O O . ASP A 1 87 ? -4.636 -0.081 21.556 1.00 95.19 87 ASP A O 1
ATOM 708 N N . GLN A 1 88 ? -4.687 1.898 22.603 1.00 93.00 88 GLN A N 1
ATOM 709 C CA . GLN A 1 88 ? -6.150 2.026 22.527 1.00 93.00 88 GLN A CA 1
ATOM 710 C C . GLN A 1 88 ? -6.624 2.146 21.075 1.00 93.00 88 GLN A C 1
ATOM 712 O O . GLN A 1 88 ? -7.754 1.775 20.750 1.00 93.00 88 GLN A O 1
ATOM 717 N N . ALA A 1 89 ? -5.756 2.600 20.162 1.00 95.25 89 ALA A N 1
ATOM 718 C CA . ALA A 1 89 ? -6.065 2.622 18.739 1.00 95.25 89 ALA A CA 1
ATOM 719 C C . ALA A 1 89 ? -6.329 1.220 18.162 1.00 95.25 89 ALA A C 1
ATOM 721 O O . ALA A 1 89 ? -7.023 1.092 17.153 1.00 95.25 89 ALA A O 1
ATOM 722 N N . LEU A 1 90 ? -5.841 0.152 18.801 1.00 96.19 90 LEU A N 1
ATOM 723 C CA . LEU A 1 90 ? -6.085 -1.221 18.355 1.00 96.19 90 LEU A CA 1
ATOM 724 C C . LEU A 1 90 ? -7.528 -1.681 18.610 1.00 96.19 90 LEU A C 1
ATOM 726 O O . LEU A 1 90 ? -8.006 -2.581 17.925 1.00 96.19 90 LEU A O 1
ATOM 730 N N . GLU A 1 91 ? -8.274 -1.036 19.512 1.00 96.25 91 GLU A N 1
ATOM 731 C CA . GLU A 1 91 ? -9.665 -1.403 19.826 1.00 96.25 91 GLU A CA 1
ATOM 732 C C . GLU A 1 91 ? -10.653 -1.191 18.665 1.00 96.25 91 GLU A C 1
ATOM 734 O O . GLU A 1 91 ? -11.799 -1.661 18.709 1.00 96.25 91 GLU A O 1
ATOM 739 N N . VAL A 1 92 ? -10.251 -0.441 17.634 1.00 96.81 92 VAL A N 1
ATOM 740 C CA . VAL A 1 92 ? -11.066 -0.228 16.429 1.00 96.81 92 VAL A CA 1
ATOM 741 C C . VAL A 1 92 ? -10.731 -1.203 15.302 1.00 96.81 92 VAL A C 1
ATOM 743 O O . VAL A 1 92 ? -11.439 -1.232 14.292 1.00 96.81 92 VAL A O 1
ATOM 746 N N . VAL A 1 93 ? -9.680 -2.009 15.465 1.00 96.81 93 VAL A N 1
ATOM 747 C CA . VAL A 1 93 ? -9.222 -2.998 14.488 1.00 96.81 93 VAL A CA 1
ATOM 748 C C . VAL A 1 93 ? -10.063 -4.270 14.623 1.00 96.81 93 VAL A C 1
ATOM 750 O O . VAL A 1 93 ? -10.134 -4.877 15.685 1.00 96.81 93 VAL A O 1
ATOM 753 N N . ALA A 1 94 ? -10.716 -4.685 13.536 1.00 95.81 94 ALA A N 1
ATOM 754 C CA . ALA A 1 94 ? -11.440 -5.957 13.464 1.00 95.81 94 ALA A CA 1
ATOM 755 C C . ALA A 1 94 ? -10.495 -7.157 13.324 1.00 95.81 94 ALA A C 1
ATOM 757 O O . ALA A 1 94 ? -10.846 -8.274 13.695 1.00 95.81 94 ALA A O 1
ATOM 758 N N . GLY A 1 95 ? -9.316 -6.937 12.747 1.00 96.00 95 GLY A N 1
ATOM 759 C CA . GLY A 1 95 ? -8.294 -7.954 12.573 1.00 96.00 95 GLY A CA 1
ATOM 760 C C . GLY A 1 95 ? -7.270 -7.553 11.523 1.00 96.00 95 GLY A C 1
ATOM 761 O O . GLY A 1 95 ? -7.286 -6.439 10.998 1.00 96.00 95 GLY A O 1
ATOM 762 N N . PHE A 1 96 ? -6.400 -8.501 11.200 1.00 96.38 96 PHE A N 1
ATOM 763 C CA . PHE A 1 96 ? -5.366 -8.347 10.187 1.00 96.38 96 PHE A CA 1
ATOM 764 C C . PHE A 1 96 ? -5.515 -9.424 9.121 1.00 96.38 96 PHE A C 1
ATOM 766 O O . PHE A 1 96 ? -6.030 -10.514 9.380 1.00 96.38 96 PHE A O 1
ATOM 773 N N . THR A 1 97 ? -5.051 -9.126 7.917 1.00 95.44 97 THR A N 1
ATOM 774 C CA . THR A 1 97 ? -4.971 -10.101 6.833 1.00 95.44 97 THR A CA 1
ATOM 775 C C . THR A 1 97 ? -3.745 -9.835 5.972 1.00 95.44 97 THR A C 1
ATOM 777 O O . THR A 1 97 ? -3.137 -8.771 6.057 1.00 95.44 97 THR A O 1
ATOM 780 N N . ILE A 1 98 ? -3.368 -10.814 5.159 1.00 96.06 98 ILE A N 1
ATOM 781 C CA . ILE A 1 98 ? -2.315 -10.638 4.163 1.00 96.06 98 ILE A CA 1
ATOM 782 C C . ILE A 1 98 ? -2.947 -9.988 2.936 1.00 96.06 98 ILE A C 1
ATOM 784 O O . ILE A 1 98 ? -4.012 -10.415 2.486 1.00 96.06 98 ILE A O 1
ATOM 788 N N . MET A 1 99 ? -2.277 -8.981 2.391 1.00 95.56 99 MET A N 1
ATOM 789 C CA . MET A 1 99 ? -2.630 -8.370 1.118 1.00 95.56 99 MET A CA 1
ATOM 790 C C . MET A 1 99 ? -1.447 -8.500 0.164 1.00 95.56 99 MET A C 1
ATOM 792 O O . MET A 1 99 ? -0.292 -8.446 0.576 1.00 95.56 99 MET A O 1
ATOM 796 N N . ASN A 1 100 ? -1.760 -8.750 -1.102 1.00 96.50 100 ASN A N 1
ATOM 797 C CA . ASN A 1 100 ? -0.797 -8.634 -2.180 1.00 96.50 100 ASN A CA 1
ATOM 798 C C . ASN A 1 100 ? -1.193 -7.413 -3.007 1.00 96.50 100 ASN A C 1
ATOM 800 O O . ASN A 1 100 ? -2.238 -7.462 -3.665 1.00 96.50 100 ASN A O 1
ATOM 804 N N . ASP A 1 101 ? -0.408 -6.341 -2.923 1.00 96.38 101 ASP A N 1
ATOM 805 C CA . ASP A 1 101 ? -0.584 -5.182 -3.793 1.00 96.38 101 ASP A CA 1
ATOM 806 C C . ASP A 1 101 ? 0.153 -5.438 -5.110 1.00 96.38 101 ASP A C 1
ATOM 808 O O . ASP A 1 101 ? 1.382 -5.470 -5.192 1.00 96.38 101 ASP A O 1
ATOM 812 N N . TRP A 1 102 ? -0.620 -5.755 -6.146 1.00 96.06 102 TRP A N 1
ATOM 813 C CA . TRP A 1 102 ? -0.071 -6.076 -7.455 1.00 96.06 102 TRP A CA 1
ATOM 814 C C . TRP A 1 102 ? 0.362 -4.801 -8.158 1.00 96.06 102 TRP A C 1
ATOM 816 O O . TRP A 1 102 ? -0.425 -3.878 -8.334 1.00 96.06 102 TRP A O 1
ATOM 826 N N . SER A 1 103 ? 1.603 -4.797 -8.629 1.00 95.62 103 SER A N 1
ATOM 827 C CA . SER A 1 103 ? 2.244 -3.600 -9.150 1.00 95.62 103 SER A CA 1
ATOM 828 C C . SER A 1 103 ? 2.791 -3.830 -10.557 1.00 95.62 103 SER A C 1
ATOM 830 O O . SER A 1 103 ? 3.730 -4.600 -10.761 1.00 95.62 103 SER A O 1
ATOM 832 N N . ALA A 1 104 ? 2.248 -3.121 -11.548 1.00 96.19 104 ALA A N 1
ATOM 833 C CA . ALA A 1 104 ? 2.811 -3.049 -12.897 1.00 96.19 104 ALA A CA 1
ATOM 834 C C . ALA A 1 104 ? 3.967 -2.030 -12.936 1.00 96.19 104 ALA A C 1
ATOM 836 O O . ALA A 1 104 ? 3.766 -0.851 -13.232 1.00 96.19 104 ALA A O 1
ATOM 837 N N . ARG A 1 105 ? 5.190 -2.461 -12.602 1.00 94.69 105 ARG A N 1
ATOM 838 C CA . ARG A 1 105 ? 6.335 -1.573 -12.295 1.00 94.69 105 ARG A CA 1
ATOM 839 C C . ARG A 1 105 ? 6.760 -0.665 -13.445 1.00 94.69 105 ARG A C 1
ATOM 841 O O . ARG A 1 105 ? 7.216 0.457 -13.222 1.00 94.69 105 ARG A O 1
ATOM 848 N N . ASP A 1 106 ? 6.618 -1.143 -14.673 1.00 94.62 106 ASP A N 1
ATOM 849 C CA . ASP A 1 106 ? 6.915 -0.384 -15.885 1.00 94.62 106 ASP A CA 1
ATOM 850 C C . ASP A 1 106 ? 5.917 0.756 -16.111 1.00 94.62 106 AS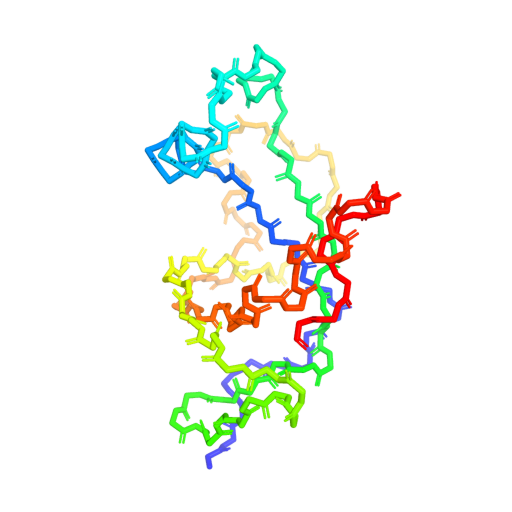P A C 1
ATOM 852 O O . ASP A 1 106 ? 6.325 1.886 -16.384 1.00 94.62 106 ASP A O 1
ATOM 856 N N . LEU A 1 107 ? 4.624 0.492 -15.921 1.00 94.75 107 LEU A N 1
ATOM 857 C CA . LEU A 1 107 ? 3.581 1.515 -15.989 1.00 94.75 107 LEU A CA 1
ATOM 858 C C . LEU A 1 107 ? 3.682 2.488 -14.809 1.00 94.75 107 LEU A C 1
ATOM 860 O O . LEU A 1 107 ? 3.681 3.703 -15.011 1.00 94.75 107 LEU A O 1
ATOM 864 N N . GLN A 1 108 ? 3.873 1.963 -13.596 1.00 94.25 108 GLN A N 1
ATOM 865 C CA . GLN A 1 108 ? 4.063 2.746 -12.376 1.00 94.25 108 GLN A CA 1
ATOM 866 C C . GLN A 1 108 ? 5.224 3.738 -12.527 1.00 94.25 108 GLN A C 1
ATOM 868 O O . GLN A 1 108 ? 5.091 4.900 -12.152 1.00 94.25 108 GLN A O 1
ATOM 873 N N . GLY A 1 109 ? 6.351 3.330 -13.120 1.00 92.81 109 GLY A N 1
ATOM 874 C CA . GLY A 1 109 ? 7.491 4.220 -13.354 1.00 92.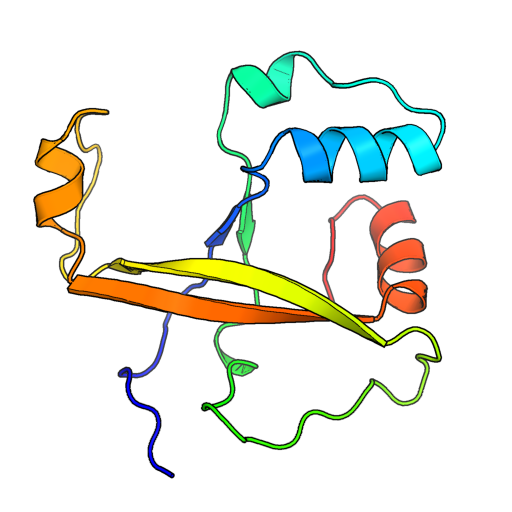81 109 GLY A CA 1
ATOM 875 C C . GLY A 1 109 ? 7.141 5.451 -14.200 1.00 92.81 109 GLY A C 1
ATOM 876 O O . GLY A 1 109 ? 7.574 6.560 -13.878 1.00 92.81 109 GLY A O 1
ATOM 877 N N . VAL A 1 110 ? 6.320 5.275 -15.241 1.00 93.06 110 VAL A N 1
ATOM 878 C CA . VAL A 1 110 ? 5.834 6.375 -16.091 1.00 93.06 110 VAL A CA 1
ATOM 879 C C . VAL A 1 110 ? 4.916 7.311 -15.301 1.00 93.06 110 VAL A C 1
ATOM 881 O O . VAL A 1 110 ? 5.055 8.529 -15.393 1.00 93.06 110 VAL A O 1
ATOM 884 N N . GLU A 1 111 ? 4.012 6.766 -14.489 1.00 93.00 111 GLU A N 1
ATOM 885 C CA . GLU A 1 111 ? 3.071 7.548 -13.672 1.00 93.00 111 GLU A CA 1
ATOM 886 C C . GLU A 1 111 ? 3.781 8.353 -12.583 1.00 93.00 111 GLU A C 1
ATOM 888 O O . GLU A 1 111 ? 3.520 9.545 -12.395 1.00 93.00 111 GLU A O 1
ATOM 893 N N . MET A 1 112 ? 4.755 7.729 -11.922 1.00 91.75 112 MET A N 1
ATOM 894 C CA . MET A 1 112 ? 5.561 8.358 -10.881 1.00 91.75 112 MET A CA 1
ATOM 895 C C . MET A 1 112 ? 6.358 9.560 -11.400 1.00 91.75 112 MET A C 1
ATOM 897 O O . MET A 1 112 ? 6.629 10.478 -10.626 1.00 91.75 112 MET A O 1
ATOM 901 N N . ALA A 1 113 ? 6.699 9.601 -12.693 1.00 92.25 113 ALA A N 1
ATOM 902 C CA . ALA A 1 113 ? 7.355 10.756 -13.308 1.00 92.25 113 ALA A CA 1
ATOM 903 C C . ALA A 1 113 ? 6.435 11.988 -13.429 1.00 92.25 113 ALA A C 1
ATOM 905 O O . ALA A 1 113 ? 6.934 13.107 -13.518 1.00 92.25 113 ALA A O 1
ATOM 906 N N . VAL A 1 114 ? 5.108 11.801 -13.405 1.00 93.50 114 VAL A N 1
ATOM 907 C CA . VAL A 1 114 ? 4.113 12.890 -13.470 1.00 93.50 114 VAL A CA 1
ATOM 908 C C . VAL A 1 114 ? 3.896 13.544 -12.098 1.00 93.50 114 VAL A C 1
ATOM 910 O O . VAL A 1 114 ? 3.542 14.718 -12.025 1.00 93.50 114 VAL A O 1
ATOM 913 N N . GLY A 1 115 ? 4.141 12.812 -11.005 1.00 90.44 115 GLY A N 1
ATOM 914 C CA . GLY A 1 115 ? 4.142 13.357 -9.642 1.00 90.44 115 GLY A CA 1
ATOM 915 C C . GLY A 1 115 ? 2.835 13.223 -8.853 1.00 90.44 115 GLY A C 1
ATOM 916 O O . GLY A 1 115 ? 2.769 13.726 -7.736 1.00 90.44 115 GLY A O 1
ATOM 917 N N . LEU A 1 116 ? 1.819 12.525 -9.380 1.00 91.75 116 LEU A N 1
ATOM 918 C CA . LEU A 1 116 ? 0.596 12.193 -8.623 1.00 91.75 116 LEU A CA 1
ATOM 919 C C . LEU A 1 116 ? 0.699 10.893 -7.808 1.00 91.75 116 LEU A C 1
ATOM 921 O O . LEU A 1 116 ? -0.203 10.596 -7.029 1.00 91.75 116 LEU A O 1
ATOM 925 N N . GLY A 1 117 ? 1.797 10.149 -7.952 1.00 90.12 117 GLY A N 1
ATOM 926 C CA . GLY A 1 117 ? 1.972 8.834 -7.335 1.00 90.12 117 GLY A CA 1
ATOM 927 C C . GLY A 1 117 ? 1.492 7.685 -8.233 1.00 90.12 117 GLY A C 1
ATOM 928 O O . GLY A 1 117 ? 1.154 7.921 -9.397 1.00 90.12 117 GLY A O 1
ATOM 929 N N . PRO A 1 118 ? 1.479 6.443 -7.715 1.00 91.50 118 PRO A N 1
ATOM 930 C CA . PRO A 1 118 ? 0.891 5.299 -8.407 1.00 91.50 118 PRO A CA 1
ATOM 931 C C . PRO A 1 118 ? -0.608 5.540 -8.608 1.00 91.50 118 PRO A C 1
ATOM 933 O O . PRO A 1 118 ? -1.293 5.970 -7.680 1.00 91.50 118 PRO A O 1
ATOM 936 N N . SER A 1 119 ? -1.121 5.308 -9.815 1.00 84.69 119 SER A N 1
ATOM 937 C CA . SER A 1 119 ? -2.503 5.671 -10.163 1.00 84.69 119 SER A CA 1
ATOM 938 C C . SER A 1 119 ? -3.274 4.557 -10.863 1.00 84.69 119 SER A C 1
ATOM 940 O O . SER A 1 119 ? -4.475 4.409 -10.630 1.00 84.69 119 SER A O 1
ATOM 942 N N . LYS A 1 120 ? -2.601 3.752 -11.689 1.00 69.50 120 LYS A N 1
ATOM 943 C CA . LYS A 1 120 ? -3.161 2.538 -12.282 1.00 69.50 120 LYS A CA 1
ATOM 944 C C . LYS A 1 120 ? -2.468 1.349 -11.633 1.00 69.50 120 LYS A C 1
ATOM 946 O O . LYS A 1 120 ? -1.418 0.915 -12.099 1.00 69.50 120 LYS A O 1
ATOM 951 N N . ALA A 1 121 ? -3.040 0.895 -10.521 1.00 56.25 121 ALA A N 1
ATOM 952 C CA . ALA A 1 121 ? -2.782 -0.452 -10.021 1.00 56.25 121 ALA A CA 1
ATOM 953 C C . ALA A 1 121 ? -3.198 -1.472 -11.095 1.00 56.25 121 ALA A C 1
ATOM 955 O O . ALA A 1 121 ? -4.332 -1.323 -11.621 1.00 56.25 121 ALA A O 1
#

Sequence (121 aa):
MRRPLPEVKSIRDFYAFEQHVAKCRRHRGLGMVPEWYQVPVFYFSNPASIVAHEADVWAPRASQALDYELELACVIGRTARDLPADDQALEVVAGFTIMNDWSARDLQGVEMAVGLGPSKA